Protein AF-A0ABC8L3D9-F1 (afdb_monomer_lite)

Secondary structure (DSSP, 8-state):
----HHHHHHHHHHHHHHHHHHHHHHT--EEEEEEEEEEE--TT-SS--EEEEEEETTT--EEEEEEE-STT-EEEEEEEEEESSS-PEEEEEEEEEETTEEEEEEEEEEHHHHHHTTT-S-SEEEEE-SSEEEEEEEEEE-SSSS-EEEEEEEEEEEPBPPPP----

Organism: Eruca vesicaria subsp. sativa (NCBI:txid29727)

Sequence (168 aa):
MTLNLDKFIRTLTWFLVVHFTTFSYAGRSHFVTTELNIRNEMQGLKRPEIVYFCQAINSGLEYGWRRAKKPPLGHTFHVLLEGGQKLEEEIHRCHFRSVLGTANVEIRMTAIDAEMCNYKRACAVHEVTPEGIIFEGKEWDFEQRYPRLIPRRYLEAKWKPWPRRHGT

pLDDT: mean 84.68, std 13.27, range [42.5, 98.12]

Radius of gyration: 24.31 Å; chains: 1; bounding box: 77×37×72 Å

Structure (mmCIF, N/CA/C/O backbone):
data_AF-A0ABC8L3D9-F1
#
_entry.id   AF-A0ABC8L3D9-F1
#
loop_
_atom_site.group_PDB
_atom_site.id
_atom_site.type_symbol
_atom_site.label_atom_id
_atom_site.label_alt_id
_atom_site.label_comp_id
_atom_site.label_a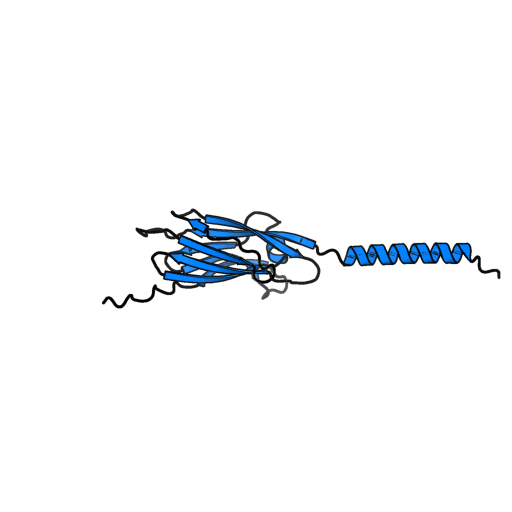sym_id
_atom_site.label_entity_id
_atom_site.label_seq_id
_atom_site.pdbx_PDB_ins_code
_atom_site.Cartn_x
_atom_site.Cartn_y
_atom_site.Cartn_z
_atom_site.occupancy
_atom_site.B_iso_or_equiv
_atom_site.auth_seq_id
_atom_site.auth_comp_id
_atom_site.auth_asym_id
_atom_site.auth_atom_id
_atom_site.pdbx_PDB_model_num
ATOM 1 N N . MET A 1 1 ? 49.286 -16.272 -53.511 1.00 45.38 1 MET A N 1
ATOM 2 C CA . MET A 1 1 ? 48.922 -15.721 -52.187 1.00 45.38 1 MET A CA 1
ATOM 3 C C . MET A 1 1 ? 48.596 -16.883 -51.266 1.00 45.38 1 MET A C 1
ATOM 5 O O . MET A 1 1 ? 47.547 -17.490 -51.415 1.00 45.38 1 MET A O 1
ATOM 9 N N . THR A 1 2 ? 49.511 -17.256 -50.376 1.00 54.31 2 THR A N 1
ATOM 10 C CA . THR A 1 2 ? 49.260 -18.286 -49.361 1.00 54.31 2 THR A CA 1
ATOM 11 C C . THR A 1 2 ? 48.485 -17.647 -48.214 1.00 54.31 2 THR A C 1
ATOM 13 O O . THR A 1 2 ? 49.031 -16.827 -47.474 1.00 54.31 2 THR A O 1
ATOM 16 N N . LEU A 1 3 ? 47.197 -17.972 -48.099 1.00 58.25 3 LEU A N 1
ATOM 17 C CA . LEU A 1 3 ? 46.397 -17.640 -46.923 1.00 58.25 3 LEU A CA 1
ATOM 18 C C . LEU A 1 3 ? 47.080 -18.263 -45.705 1.00 58.25 3 LEU A C 1
ATOM 20 O O . LEU A 1 3 ? 47.214 -19.480 -45.609 1.00 58.25 3 LEU A O 1
ATOM 24 N N . ASN A 1 4 ? 47.571 -17.412 -44.806 1.00 68.25 4 ASN A N 1
ATOM 25 C CA . ASN A 1 4 ? 48.213 -17.848 -43.577 1.00 68.25 4 ASN A CA 1
ATOM 26 C C . ASN A 1 4 ? 47.112 -18.350 -42.631 1.00 68.25 4 ASN A C 1
ATOM 28 O O . ASN A 1 4 ? 46.487 -17.564 -41.913 1.00 68.25 4 ASN A O 1
ATOM 32 N N . LEU A 1 5 ? 46.815 -19.646 -42.741 1.00 71.94 5 LEU A N 1
ATOM 33 C CA . LEU A 1 5 ? 45.691 -20.316 -42.090 1.00 71.94 5 LEU A CA 1
ATOM 34 C C . LEU A 1 5 ? 45.722 -20.118 -40.567 1.00 71.94 5 LEU A C 1
ATOM 36 O O . LEU A 1 5 ? 44.684 -19.851 -39.969 1.00 71.94 5 LEU A O 1
ATOM 40 N N . ASP A 1 6 ? 46.911 -20.100 -39.961 1.00 71.06 6 ASP A N 1
ATOM 41 C CA . ASP A 1 6 ? 47.096 -19.834 -38.529 1.00 71.06 6 ASP A CA 1
ATOM 42 C C . ASP A 1 6 ? 46.671 -18.420 -38.130 1.00 71.06 6 ASP A C 1
ATOM 44 O O . ASP A 1 6 ? 46.055 -18.206 -37.081 1.00 71.06 6 ASP A O 1
ATOM 48 N N . LYS A 1 7 ? 46.961 -17.429 -38.981 1.00 71.69 7 LYS A N 1
ATOM 49 C CA . LYS A 1 7 ? 46.524 -16.048 -38.757 1.00 71.69 7 LYS A CA 1
ATOM 50 C C . LYS A 1 7 ? 45.005 -15.946 -38.888 1.00 71.69 7 LYS A C 1
ATOM 52 O O . LYS A 1 7 ? 44.374 -15.296 -38.058 1.00 71.69 7 LYS A O 1
ATOM 57 N N . PHE A 1 8 ? 44.413 -16.624 -39.871 1.00 76.56 8 PHE A N 1
ATOM 58 C CA . PHE A 1 8 ? 42.962 -16.650 -40.067 1.00 76.56 8 PHE A CA 1
ATOM 59 C C . PHE A 1 8 ? 42.237 -17.293 -38.876 1.00 76.56 8 PHE A C 1
ATOM 61 O O . PHE A 1 8 ? 41.330 -16.679 -38.317 1.00 76.56 8 PHE A O 1
ATOM 68 N N . ILE A 1 9 ? 42.705 -18.460 -38.418 1.00 79.31 9 ILE A N 1
ATOM 69 C CA . ILE A 1 9 ? 42.147 -19.168 -37.257 1.00 79.31 9 ILE A CA 1
ATOM 70 C C . ILE A 1 9 ? 42.252 -18.300 -36.003 1.00 79.31 9 ILE A C 1
ATOM 72 O O . ILE A 1 9 ? 41.244 -18.081 -35.342 1.00 79.31 9 ILE A O 1
ATOM 76 N N . ARG A 1 10 ? 43.422 -17.715 -35.703 1.00 76.25 10 ARG A N 1
ATOM 77 C CA . ARG A 1 10 ? 43.581 -16.829 -34.533 1.00 76.25 10 ARG A CA 1
ATOM 78 C C . ARG A 1 10 ? 42.627 -15.639 -34.563 1.00 76.25 10 ARG A C 1
ATOM 80 O O . ARG A 1 10 ? 42.076 -15.286 -33.525 1.00 76.25 10 ARG A O 1
ATOM 87 N N . THR A 1 11 ? 42.425 -15.032 -35.732 1.00 81.19 11 THR A N 1
ATOM 88 C CA . THR A 1 11 ? 41.510 -13.889 -35.867 1.00 81.19 11 THR A CA 1
ATOM 89 C C . THR A 1 11 ? 40.063 -14.328 -35.642 1.00 81.19 11 THR A C 1
ATOM 91 O O . THR A 1 11 ? 39.340 -13.673 -34.898 1.00 81.19 11 THR A O 1
ATOM 94 N N . LEU A 1 12 ? 39.660 -15.470 -36.208 1.00 83.94 12 LEU A N 1
ATOM 95 C CA . LEU A 1 12 ? 38.329 -16.047 -36.016 1.00 83.94 12 LEU A CA 1
ATOM 96 C C . LEU A 1 12 ? 38.069 -16.392 -34.541 1.00 83.94 12 LEU A C 1
ATOM 98 O O . LEU A 1 12 ? 37.020 -16.043 -34.008 1.00 83.94 12 LEU A O 1
ATOM 102 N N . THR A 1 13 ? 39.039 -17.008 -33.859 1.00 83.38 13 THR A N 1
ATOM 103 C CA . THR A 1 13 ? 38.940 -17.329 -32.430 1.00 83.38 13 THR A CA 1
ATOM 104 C C . THR A 1 13 ? 38.772 -16.064 -31.593 1.00 83.38 13 THR A C 1
ATOM 106 O O . THR A 1 13 ? 37.913 -16.024 -30.718 1.00 83.38 13 THR A O 1
ATOM 109 N N . TRP A 1 14 ? 39.522 -14.998 -31.892 1.00 82.31 14 TRP A N 1
ATOM 110 C CA . TRP A 1 14 ? 39.344 -13.701 -31.232 1.00 82.31 14 TRP A CA 1
ATOM 111 C C . TRP A 1 14 ? 37.960 -13.099 -31.487 1.00 82.31 14 TRP A C 1
ATOM 113 O O . TRP A 1 14 ? 37.317 -12.643 -30.545 1.00 82.31 14 TRP A O 1
ATOM 123 N N . PHE A 1 15 ? 37.460 -13.147 -32.724 1.00 84.00 15 PHE A N 1
ATOM 124 C CA . PHE A 1 15 ? 36.109 -12.680 -33.044 1.00 84.00 15 PHE A CA 1
ATOM 125 C C . PHE A 1 15 ? 35.028 -13.466 -32.301 1.00 84.00 15 PHE A C 1
ATOM 127 O O . PHE A 1 15 ? 34.090 -12.854 -31.792 1.00 84.00 15 PHE A O 1
ATOM 134 N N . LEU A 1 16 ? 35.166 -14.789 -32.200 1.00 81.56 16 LEU A N 1
ATOM 135 C CA . LEU A 1 16 ? 34.234 -15.644 -31.466 1.00 81.56 16 LEU A CA 1
ATOM 136 C C . LEU A 1 16 ? 34.267 -15.355 -29.961 1.00 81.56 16 LEU A C 1
ATOM 138 O O . LEU A 1 16 ? 33.211 -15.250 -29.347 1.00 81.56 16 LEU A O 1
ATOM 142 N N . VAL A 1 17 ? 35.449 -15.145 -29.374 1.00 79.38 17 VAL A N 1
ATOM 143 C CA . VAL A 1 17 ? 35.589 -14.753 -27.960 1.00 79.38 17 VAL A CA 1
ATOM 144 C C . VAL A 1 17 ? 34.954 -13.381 -27.703 1.00 79.38 17 VAL A C 1
ATOM 146 O O . VAL A 1 17 ? 34.251 -13.201 -26.708 1.00 79.38 17 VAL A O 1
ATOM 149 N N . VAL A 1 18 ? 35.126 -12.416 -28.609 1.00 77.75 18 VAL A N 1
ATOM 150 C CA . VAL A 1 18 ? 34.496 -11.089 -28.493 1.00 77.75 18 VAL A CA 1
ATOM 151 C C . VAL A 1 18 ? 32.972 -11.174 -28.660 1.00 77.75 18 VAL A C 1
ATOM 153 O O . VAL A 1 18 ? 32.236 -10.575 -27.880 1.00 77.75 18 VAL A O 1
ATOM 156 N N . HIS A 1 19 ? 32.463 -11.966 -29.608 1.00 71.69 19 HIS A N 1
ATOM 157 C CA . HIS A 1 19 ? 31.017 -12.180 -29.765 1.00 71.69 19 HIS A CA 1
ATOM 158 C C . HIS A 1 19 ? 30.411 -12.892 -28.551 1.00 71.69 19 HIS A C 1
ATOM 160 O O . HIS A 1 19 ? 29.357 -12.501 -28.061 1.00 71.69 19 HIS A O 1
ATOM 166 N N . PHE A 1 20 ? 31.092 -13.903 -28.013 1.00 66.25 20 PHE A N 1
ATOM 167 C CA . PHE A 1 20 ? 30.607 -14.638 -26.849 1.00 66.25 20 PHE A CA 1
ATOM 168 C C . PHE A 1 20 ? 30.598 -13.773 -25.581 1.00 66.25 20 PHE A C 1
ATOM 170 O O . PHE A 1 20 ? 29.642 -13.816 -24.808 1.00 66.25 20 PHE A O 1
ATOM 177 N N . THR A 1 21 ? 31.627 -12.946 -25.374 1.00 68.19 21 THR A N 1
ATOM 178 C CA . THR A 1 21 ? 31.686 -12.032 -24.220 1.00 68.19 21 THR A CA 1
ATOM 179 C C . THR A 1 21 ? 30.651 -10.912 -24.318 1.00 68.19 21 THR A C 1
ATOM 181 O O . THR A 1 21 ? 29.989 -10.623 -23.325 1.00 68.19 21 THR A O 1
ATOM 184 N N . THR A 1 22 ? 30.437 -10.333 -25.503 1.00 61.56 22 THR A N 1
ATOM 185 C CA . THR A 1 22 ? 29.403 -9.303 -25.723 1.00 61.56 22 THR A CA 1
ATOM 186 C C . THR A 1 22 ? 27.985 -9.855 -25.571 1.00 61.56 22 THR A C 1
ATOM 188 O O . THR A 1 22 ? 27.170 -9.233 -24.893 1.00 61.56 22 THR A O 1
ATOM 191 N N . PHE A 1 23 ? 27.699 -11.053 -26.094 1.00 59.62 23 PHE A N 1
ATOM 192 C CA . PHE A 1 23 ? 26.403 -11.719 -25.911 1.00 59.62 23 PHE A CA 1
ATOM 193 C C . PHE A 1 23 ? 26.145 -12.084 -24.440 1.00 59.62 23 PHE A C 1
ATOM 195 O O . PHE A 1 23 ? 25.054 -11.863 -23.920 1.00 59.62 23 PHE A O 1
ATOM 202 N N . SER A 1 24 ? 27.175 -12.562 -23.734 1.00 58.84 24 SER A N 1
ATOM 203 C CA . SER A 1 24 ? 27.088 -12.870 -22.299 1.00 58.84 24 SER A CA 1
ATOM 204 C C . SER A 1 24 ? 26.871 -11.623 -21.434 1.00 58.84 24 SER A C 1
ATOM 206 O O . SER A 1 24 ? 26.257 -11.714 -20.375 1.00 58.84 24 SER A O 1
ATOM 208 N N . TYR A 1 25 ? 27.376 -10.462 -21.860 1.00 57.28 25 TYR A N 1
ATOM 209 C CA . TYR A 1 25 ? 27.176 -9.195 -21.153 1.00 57.28 25 TYR A CA 1
ATOM 210 C C . TYR A 1 25 ? 25.789 -8.599 -21.428 1.00 57.28 25 TYR A C 1
ATOM 212 O O . TYR A 1 25 ? 25.148 -8.107 -20.506 1.00 57.28 25 TYR A O 1
ATOM 220 N N . ALA A 1 26 ? 25.289 -8.713 -22.664 1.00 54.09 26 ALA A N 1
ATOM 221 C CA . ALA A 1 26 ? 23.947 -8.268 -23.046 1.00 54.09 26 ALA A CA 1
ATOM 222 C C . ALA A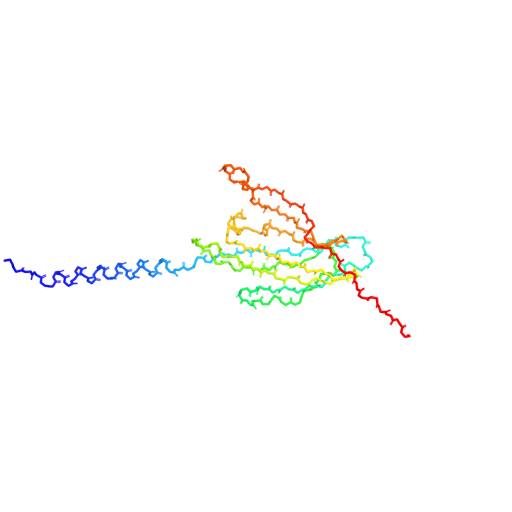 1 26 ? 22.816 -9.076 -22.377 1.00 54.09 26 ALA A C 1
ATOM 224 O O . ALA A 1 26 ? 21.700 -8.581 -22.260 1.00 54.09 26 ALA A O 1
ATOM 225 N N . GLY A 1 27 ? 23.099 -10.307 -21.934 1.00 51.38 27 GLY A N 1
ATOM 226 C CA . GLY A 1 27 ? 22.146 -11.177 -21.239 1.00 51.38 27 GLY A CA 1
ATOM 227 C C . GLY A 1 27 ? 22.145 -11.070 -19.710 1.00 51.38 27 GLY A C 1
ATOM 228 O O . GLY A 1 27 ? 21.436 -11.841 -19.066 1.00 51.38 27 GLY A O 1
ATOM 229 N N . ARG A 1 28 ? 22.939 -10.178 -19.098 1.00 54.53 28 ARG A N 1
ATOM 230 C CA . ARG A 1 28 ? 22.880 -9.972 -17.643 1.00 54.53 28 ARG A CA 1
ATOM 231 C C . ARG A 1 28 ? 21.707 -9.060 -17.305 1.00 54.53 28 ARG A C 1
ATOM 233 O O . ARG A 1 28 ? 21.748 -7.866 -17.589 1.00 54.53 28 ARG A O 1
ATOM 240 N N . SER A 1 29 ? 20.687 -9.629 -16.676 1.00 62.94 29 SER A N 1
ATOM 241 C CA . SER A 1 29 ? 19.615 -8.870 -16.043 1.00 62.94 29 SER A CA 1
ATOM 242 C C . SER A 1 29 ? 20.199 -7.960 -14.961 1.00 62.94 29 SER A C 1
ATOM 244 O O . SER A 1 29 ? 20.960 -8.388 -14.086 1.00 62.94 29 SER A O 1
ATOM 246 N N . HIS A 1 30 ? 19.904 -6.667 -15.066 1.00 75.00 30 HIS A N 1
ATOM 247 C CA . HIS A 1 30 ? 20.380 -5.664 -14.124 1.00 75.00 30 HIS A CA 1
ATOM 248 C C . HIS A 1 30 ? 19.379 -5.564 -12.982 1.00 75.00 30 HIS A C 1
ATOM 250 O O . HIS A 1 30 ? 18.421 -4.814 -13.072 1.00 75.00 30 HIS A O 1
ATOM 256 N N . PHE A 1 31 ? 19.575 -6.313 -11.902 1.00 78.44 31 PHE A N 1
ATOM 257 C CA . PHE A 1 31 ? 18.656 -6.228 -10.770 1.00 78.44 31 PHE A CA 1
ATOM 258 C C . PHE A 1 31 ? 18.876 -4.963 -9.942 1.00 78.44 31 PHE A C 1
ATOM 260 O O . PHE A 1 31 ? 20.010 -4.615 -9.603 1.00 78.44 31 PHE A O 1
ATOM 267 N N . VAL A 1 32 ? 17.776 -4.318 -9.567 1.00 81.00 32 VAL A N 1
ATOM 268 C CA . VAL A 1 32 ? 17.754 -3.183 -8.643 1.00 81.00 32 VAL A CA 1
ATOM 269 C C . VAL A 1 32 ? 16.880 -3.520 -7.442 1.00 81.00 32 VAL A C 1
ATOM 271 O O . VAL A 1 32 ? 15.867 -4.206 -7.563 1.00 81.00 32 VAL A O 1
ATOM 274 N N . THR A 1 33 ? 17.281 -3.052 -6.262 1.00 82.62 33 THR A N 1
ATOM 275 C CA . THR A 1 33 ? 16.529 -3.278 -5.023 1.00 82.62 33 THR A CA 1
ATOM 276 C C . THR A 1 33 ? 15.818 -1.998 -4.612 1.00 82.62 33 THR A C 1
ATOM 278 O O . THR A 1 33 ? 16.420 -0.925 -4.609 1.00 82.62 33 THR A O 1
ATOM 281 N N . THR A 1 34 ? 14.555 -2.121 -4.213 1.00 85.81 34 THR A N 1
ATOM 282 C CA . THR A 1 34 ? 13.752 -1.031 -3.644 1.00 85.81 34 THR A CA 1
ATOM 283 C C . THR A 1 34 ? 13.023 -1.483 -2.377 1.00 85.81 34 THR A C 1
ATOM 285 O O . THR A 1 34 ? 13.163 -2.624 -1.931 1.00 85.81 34 THR A O 1
ATOM 288 N N . GLU A 1 35 ? 12.275 -0.574 -1.760 1.00 88.44 35 GLU A N 1
ATOM 289 C CA . GLU A 1 35 ? 11.537 -0.797 -0.521 1.00 88.44 35 GLU A CA 1
ATOM 290 C C . GLU A 1 35 ? 10.032 -0.574 -0.712 1.00 88.44 35 GLU A C 1
ATOM 292 O O . GLU A 1 35 ? 9.606 0.511 -1.107 1.00 88.44 35 GLU A O 1
ATOM 297 N N . LEU A 1 36 ? 9.227 -1.575 -0.348 1.00 89.62 36 LEU A N 1
ATOM 298 C CA . LEU A 1 36 ? 7.778 -1.463 -0.177 1.00 89.62 36 LEU A CA 1
ATOM 299 C C . LEU A 1 36 ? 7.490 -1.163 1.294 1.00 89.62 36 LEU A C 1
ATOM 301 O O . LEU A 1 36 ? 7.817 -1.970 2.168 1.00 89.62 36 LEU A O 1
ATOM 305 N N . ASN A 1 37 ? 6.883 -0.013 1.585 1.00 93.19 37 ASN A N 1
ATOM 306 C CA . ASN A 1 37 ? 6.645 0.439 2.955 1.00 93.19 37 ASN A CA 1
ATOM 307 C C . ASN A 1 37 ? 5.153 0.469 3.283 1.00 93.19 37 ASN A C 1
ATOM 309 O O . ASN A 1 37 ? 4.381 1.174 2.638 1.00 93.19 37 ASN A O 1
ATOM 313 N N . ILE A 1 38 ? 4.761 -0.277 4.316 1.00 95.56 38 ILE A N 1
ATOM 314 C CA . ILE A 1 38 ? 3.404 -0.272 4.860 1.00 95.56 38 ILE A CA 1
ATOM 315 C C . ILE A 1 38 ? 3.438 0.346 6.250 1.00 95.56 38 ILE A C 1
ATOM 317 O O . ILE A 1 38 ? 4.071 -0.205 7.157 1.00 95.56 38 ILE A O 1
ATOM 321 N N . ARG A 1 39 ? 2.678 1.428 6.446 1.00 96.56 39 ARG A N 1
ATOM 322 C CA . ARG A 1 39 ? 2.592 2.162 7.715 1.00 96.56 39 ARG A CA 1
ATOM 323 C C . ARG A 1 39 ? 1.181 2.106 8.290 1.00 96.56 39 ARG A C 1
ATOM 325 O O . ARG A 1 39 ? 0.207 2.365 7.595 1.00 96.56 39 ARG A O 1
ATOM 332 N N . ASN A 1 40 ? 1.055 1.770 9.571 1.00 97.75 40 ASN A N 1
ATOM 333 C CA . ASN A 1 40 ? -0.222 1.828 10.272 1.00 97.75 40 ASN A CA 1
ATOM 334 C C . ASN A 1 40 ? -0.541 3.272 10.670 1.00 97.75 40 ASN A C 1
ATOM 336 O O . ASN A 1 40 ? 0.104 3.800 11.564 1.00 97.75 40 ASN A O 1
ATOM 340 N N . GLU A 1 41 ? -1.578 3.862 10.089 1.00 97.56 41 GLU A N 1
ATOM 341 C CA . GLU A 1 41 ? -2.087 5.201 10.411 1.00 97.56 41 GLU A CA 1
ATOM 342 C C . GLU A 1 41 ? -3.542 5.148 10.915 1.00 97.56 41 GLU A C 1
ATOM 344 O O . GLU A 1 41 ? -4.337 6.070 10.735 1.00 97.56 41 GLU A O 1
ATOM 349 N N . MET A 1 42 ? -3.912 4.062 11.603 1.00 96.38 42 MET A N 1
ATOM 350 C CA . MET A 1 42 ? -5.230 3.849 12.221 1.00 96.38 42 MET A CA 1
ATOM 351 C C . MET A 1 42 ? -5.430 4.692 13.495 1.00 96.38 42 MET A C 1
ATOM 353 O O . MET A 1 42 ? -5.816 4.183 14.552 1.00 96.38 42 MET A O 1
ATOM 357 N N . GLN A 1 43 ? -5.120 5.984 13.426 1.00 94.62 43 GLN A N 1
ATOM 358 C CA . GLN A 1 43 ? -5.213 6.911 14.549 1.00 94.62 43 GLN A CA 1
ATOM 359 C C . GLN A 1 43 ? -6.668 7.062 15.030 1.00 94.62 43 GLN A C 1
ATOM 361 O O . GLN A 1 43 ? -7.621 6.922 14.266 1.00 94.62 43 GLN A O 1
ATOM 366 N N . GLY A 1 44 ? -6.854 7.308 16.330 1.00 93.06 44 GLY A N 1
ATOM 367 C CA . GLY A 1 44 ? -8.178 7.539 16.929 1.00 93.06 44 GLY A CA 1
ATOM 368 C C . GLY A 1 44 ? -9.051 6.293 17.148 1.00 93.06 44 GLY A C 1
ATOM 369 O O . GLY A 1 44 ? -10.097 6.392 17.786 1.00 93.06 44 GLY A O 1
ATOM 370 N N . LEU A 1 45 ? -8.639 5.102 16.696 1.00 93.69 45 LEU A N 1
ATOM 371 C CA . LEU A 1 45 ? -9.390 3.865 16.931 1.00 93.69 45 LEU A CA 1
ATOM 372 C C . LEU A 1 45 ? -9.014 3.196 18.258 1.00 93.69 45 LEU A C 1
ATOM 374 O O . LEU A 1 45 ? -7.842 3.034 18.587 1.00 93.69 45 LEU A O 1
ATOM 378 N N . LYS A 1 46 ? -10.018 2.677 18.981 1.00 94.56 46 LYS A N 1
ATOM 379 C CA . LYS A 1 46 ? -9.809 1.863 20.198 1.00 94.56 46 LYS A CA 1
ATOM 380 C C . LYS A 1 46 ? -9.001 0.586 19.922 1.00 94.56 46 LYS A C 1
ATOM 382 O O . LYS A 1 46 ? -8.306 0.085 20.801 1.00 94.56 46 LYS A O 1
ATOM 387 N N . ARG A 1 47 ? -9.124 0.036 18.710 1.00 95.06 47 ARG A N 1
ATOM 388 C CA . ARG A 1 47 ? -8.372 -1.129 18.221 1.00 95.06 47 ARG A CA 1
ATOM 389 C C . ARG A 1 47 ? -7.725 -0.774 16.878 1.00 95.06 47 ARG A C 1
ATOM 391 O O . ARG A 1 47 ? -8.303 -1.094 15.844 1.00 95.06 47 ARG A O 1
ATOM 398 N N . PRO A 1 48 ? -6.554 -0.114 16.889 1.00 96.88 48 PRO A N 1
ATOM 399 C CA . PRO A 1 48 ? -5.890 0.356 15.676 1.00 96.88 48 PRO A CA 1
ATOM 400 C C . PRO A 1 48 ? -5.001 -0.724 15.038 1.00 96.88 48 PRO A C 1
ATOM 402 O O . PRO A 1 48 ? -4.195 -0.438 14.162 1.00 96.88 48 PRO A O 1
ATOM 405 N N . GLU A 1 49 ? -5.078 -1.963 15.520 1.00 97.75 49 GLU A N 1
ATOM 406 C CA . GLU A 1 49 ? -4.249 -3.056 15.036 1.00 97.75 49 GLU A CA 1
ATOM 407 C C . GLU A 1 49 ? -4.595 -3.411 13.589 1.00 97.75 49 GLU A C 1
ATOM 409 O O . GLU A 1 49 ? -5.764 -3.600 13.237 1.00 97.75 49 GLU A O 1
ATOM 414 N N . ILE A 1 50 ? -3.545 -3.565 12.786 1.00 97.81 50 ILE A N 1
ATOM 415 C CA . ILE A 1 50 ? -3.634 -4.073 11.423 1.00 97.81 50 ILE A CA 1
ATOM 416 C C . ILE A 1 50 ? -2.827 -5.362 11.305 1.00 97.81 50 ILE A C 1
ATOM 418 O O . ILE A 1 50 ? -1.749 -5.515 11.894 1.00 97.81 50 ILE A O 1
ATOM 422 N N . VAL A 1 51 ? -3.357 -6.291 10.523 1.00 98.00 51 VAL A N 1
ATOM 423 C CA . VAL A 1 51 ? -2.697 -7.534 10.130 1.00 98.00 51 VAL A CA 1
ATOM 424 C C . VAL A 1 51 ? -2.732 -7.601 8.618 1.00 98.00 51 VAL A C 1
ATOM 426 O O . VAL A 1 51 ? -3.779 -7.353 8.024 1.00 98.00 51 VAL A O 1
ATOM 429 N N . TYR A 1 52 ? -1.613 -7.930 7.992 1.00 97.12 52 TYR A N 1
ATOM 430 C CA . TYR A 1 52 ? -1.548 -7.991 6.542 1.00 97.12 52 TYR A CA 1
ATOM 431 C C . TYR A 1 52 ? -0.597 -9.069 6.044 1.00 97.12 52 TYR A C 1
ATOM 433 O O . TYR A 1 52 ? 0.300 -9.510 6.761 1.00 97.12 52 TYR A O 1
ATOM 441 N N . PHE A 1 53 ? -0.835 -9.504 4.816 1.00 96.81 53 PHE A N 1
ATOM 442 C CA . PHE A 1 53 ? -0.032 -10.483 4.096 1.00 96.81 53 PHE A CA 1
ATOM 443 C C . PHE A 1 53 ? 0.241 -9.940 2.703 1.00 96.81 53 PHE A C 1
ATOM 445 O O . PHE A 1 53 ? -0.701 -9.498 2.051 1.00 96.81 53 PHE A O 1
ATOM 452 N N . CYS A 1 54 ? 1.492 -9.983 2.258 1.00 95.19 54 CYS A N 1
ATOM 453 C CA . CYS A 1 54 ? 1.882 -9.554 0.921 1.00 95.19 54 CYS A CA 1
ATOM 454 C C . CYS A 1 54 ? 2.611 -10.685 0.198 1.00 95.19 54 CYS A C 1
ATOM 456 O O . CYS A 1 54 ? 3.449 -11.369 0.795 1.00 95.19 54 CYS A O 1
ATOM 458 N N . GLN A 1 55 ? 2.315 -10.840 -1.088 1.00 95.25 55 GLN A N 1
ATOM 459 C CA . GLN A 1 55 ? 2.960 -11.800 -1.976 1.00 95.25 55 GLN A CA 1
ATOM 460 C C . GLN A 1 55 ? 3.307 -11.128 -3.299 1.00 95.25 55 GLN A C 1
ATOM 462 O O . GLN A 1 55 ? 2.481 -10.422 -3.877 1.00 95.25 55 GLN A O 1
ATOM 467 N N . ALA A 1 56 ? 4.529 -11.354 -3.759 1.00 93.12 56 ALA A N 1
ATOM 468 C CA . ALA A 1 56 ? 4.994 -10.971 -5.076 1.00 93.12 56 ALA A CA 1
ATOM 469 C C . ALA A 1 56 ? 4.505 -12.008 -6.103 1.00 93.12 56 ALA A C 1
ATOM 471 O O . ALA A 1 56 ? 4.683 -13.211 -5.909 1.00 93.12 56 ALA A O 1
ATOM 472 N N . ILE A 1 57 ? 3.815 -11.559 -7.149 1.00 92.75 57 ILE A N 1
ATOM 473 C CA . ILE A 1 57 ? 3.072 -12.431 -8.065 1.00 92.75 57 ILE A CA 1
ATOM 474 C C . ILE A 1 57 ? 3.996 -13.112 -9.072 1.00 92.75 57 ILE A C 1
ATOM 476 O O . ILE A 1 57 ? 3.852 -14.315 -9.279 1.00 92.75 57 ILE A O 1
ATOM 480 N N . ASN A 1 58 ? 4.941 -12.388 -9.679 1.00 87.69 58 ASN A N 1
ATOM 481 C CA . ASN A 1 58 ? 5.772 -12.984 -10.728 1.00 87.69 58 ASN A CA 1
ATOM 482 C C . ASN A 1 58 ? 6.902 -13.820 -10.129 1.00 87.69 58 ASN A C 1
ATOM 484 O O . ASN A 1 58 ? 7.143 -14.938 -10.578 1.00 87.69 58 ASN A O 1
ATOM 488 N N . SER A 1 59 ? 7.563 -13.312 -9.085 1.00 84.25 59 SER A N 1
ATOM 489 C CA . SER A 1 59 ? 8.610 -14.060 -8.378 1.00 84.25 59 SER A CA 1
ATOM 490 C C . SER A 1 59 ? 8.064 -15.155 -7.450 1.00 84.25 59 SER A C 1
ATOM 492 O O . SER A 1 59 ? 8.813 -16.035 -7.027 1.00 84.25 59 SER A O 1
ATOM 494 N N . GLY A 1 60 ? 6.773 -15.106 -7.101 1.00 87.50 60 GLY A N 1
ATOM 495 C CA . GLY A 1 60 ? 6.138 -16.022 -6.149 1.00 87.50 60 GLY A CA 1
ATOM 496 C C . GLY A 1 60 ? 6.573 -15.816 -4.692 1.00 87.50 60 GLY A C 1
ATOM 497 O O . GLY A 1 60 ? 6.179 -16.595 -3.823 1.00 87.50 60 GLY A O 1
ATOM 498 N N . LEU A 1 61 ? 7.381 -14.789 -4.403 1.00 91.12 61 LEU A N 1
ATOM 499 C CA . LEU A 1 61 ? 7.931 -14.539 -3.074 1.00 91.12 61 LEU A CA 1
ATOM 500 C C . LEU A 1 61 ? 6.831 -14.136 -2.080 1.00 91.12 61 LEU A C 1
ATOM 502 O O . LEU A 1 61 ? 6.148 -13.125 -2.248 1.00 91.12 61 LEU A O 1
ATOM 506 N N . GLU A 1 62 ? 6.703 -14.890 -0.991 1.00 92.94 62 GLU A N 1
ATOM 507 C CA . GLU A 1 62 ? 5.785 -14.580 0.105 1.00 92.94 62 GLU A CA 1
ATOM 508 C C . GLU A 1 62 ? 6.506 -13.858 1.249 1.00 92.94 62 GLU A C 1
ATOM 510 O O . GLU A 1 62 ? 7.425 -14.390 1.871 1.00 92.94 62 GLU A O 1
ATOM 515 N N . TYR A 1 63 ? 6.043 -12.657 1.602 1.00 90.50 63 TYR A N 1
ATOM 516 C CA . TYR A 1 63 ? 6.621 -11.876 2.706 1.00 90.50 63 TYR A CA 1
ATOM 517 C C . TYR A 1 63 ? 6.098 -12.284 4.096 1.00 90.50 63 TYR A C 1
ATOM 519 O O . TYR A 1 63 ? 6.561 -11.775 5.134 1.00 90.50 63 TYR A O 1
ATOM 527 N N . GLY A 1 64 ? 5.135 -13.210 4.111 1.00 89.75 64 GLY A N 1
ATOM 528 C CA . GLY A 1 64 ? 4.476 -13.735 5.297 1.00 89.75 64 GLY A CA 1
ATOM 529 C C . GLY A 1 64 ? 3.482 -12.763 5.933 1.00 89.75 64 GLY A C 1
ATOM 530 O O . GLY A 1 64 ? 3.272 -11.633 5.488 1.00 89.75 64 GLY A O 1
ATOM 531 N N . TRP A 1 65 ? 2.849 -13.220 7.012 1.00 95.00 65 TRP A N 1
ATOM 532 C CA . TRP A 1 65 ? 1.924 -12.403 7.792 1.00 95.00 65 TRP A CA 1
ATOM 533 C C . TRP A 1 65 ? 2.679 -11.423 8.686 1.00 95.00 65 TRP A C 1
ATOM 535 O O . TRP A 1 65 ? 3.530 -11.812 9.488 1.00 95.00 65 TRP A O 1
ATOM 545 N N . ARG A 1 66 ? 2.310 -10.147 8.606 1.00 96.69 66 ARG A N 1
ATOM 546 C CA . ARG A 1 66 ? 2.804 -9.079 9.472 1.00 96.69 66 ARG A CA 1
ATOM 547 C C . ARG A 1 66 ? 1.675 -8.466 10.278 1.00 96.69 66 ARG A C 1
ATOM 549 O O . ARG A 1 66 ? 0.497 -8.538 9.932 1.00 96.69 66 ARG A O 1
ATOM 556 N N . ARG A 1 67 ? 2.056 -7.870 11.402 1.00 97.06 67 ARG A N 1
ATOM 557 C CA . ARG A 1 67 ? 1.150 -7.233 12.354 1.00 97.06 67 ARG A CA 1
ATOM 558 C C . ARG A 1 67 ? 1.769 -5.928 12.824 1.00 97.06 67 ARG A C 1
ATOM 560 O O . ARG A 1 67 ? 2.924 -5.918 13.252 1.00 97.06 67 ARG A O 1
ATOM 567 N N . ALA A 1 68 ? 0.988 -4.856 12.794 1.00 97.19 68 ALA A N 1
ATOM 568 C CA . ALA A 1 68 ? 1.355 -3.567 13.364 1.00 97.19 68 ALA A CA 1
ATOM 569 C C . ALA A 1 68 ? 0.287 -3.162 14.386 1.00 97.19 68 ALA A C 1
ATOM 571 O O . ALA A 1 68 ? -0.834 -2.797 14.036 1.00 97.19 68 ALA A O 1
ATOM 572 N N . LYS A 1 69 ? 0.628 -3.281 15.675 1.00 95.75 69 LYS A N 1
ATOM 573 C CA . LYS A 1 69 ? -0.335 -3.147 16.785 1.00 95.75 69 LYS A CA 1
ATOM 574 C C . LYS A 1 69 ? -0.768 -1.707 17.066 1.00 95.75 69 LYS A C 1
ATOM 576 O O . LYS A 1 69 ? -1.838 -1.506 17.631 1.00 95.75 69 LYS A O 1
ATOM 581 N N . LYS A 1 70 ? 0.080 -0.729 16.753 1.00 95.44 70 LYS A N 1
ATOM 582 C CA . LYS A 1 70 ? -0.127 0.688 17.073 1.00 95.44 70 LYS A CA 1
ATOM 583 C C . LYS A 1 70 ? 0.347 1.558 15.906 1.00 95.44 70 LYS A C 1
ATOM 585 O O . LYS A 1 70 ? 1.354 1.196 15.303 1.00 95.44 70 LYS A O 1
ATOM 590 N N . PRO A 1 71 ? -0.294 2.698 15.629 1.00 95.06 71 PRO A N 1
ATOM 591 C CA . PRO A 1 71 ? 0.286 3.739 14.789 1.00 95.06 71 PRO A CA 1
ATOM 592 C C . PRO A 1 71 ? 1.519 4.365 15.469 1.00 95.06 71 PRO A C 1
ATOM 594 O O . PRO A 1 71 ? 1.523 4.451 16.703 1.00 95.06 71 PRO A O 1
ATOM 597 N N . PRO A 1 72 ? 2.566 4.787 14.735 1.00 94.56 72 PRO A N 1
ATOM 598 C CA . PRO A 1 72 ? 2.768 4.689 13.285 1.00 94.56 72 PRO A CA 1
ATOM 599 C C . PRO A 1 72 ? 3.572 3.434 12.870 1.00 94.56 72 PRO A C 1
ATOM 601 O O . PRO A 1 72 ? 4.416 3.489 11.977 1.00 94.56 72 PRO A O 1
ATOM 604 N N . LEU A 1 73 ? 3.418 2.299 13.569 1.00 94.75 73 LEU A N 1
ATOM 605 C CA . LEU A 1 73 ? 4.247 1.113 13.308 1.00 94.75 73 LEU A CA 1
ATOM 606 C C . LEU A 1 73 ? 3.954 0.513 11.929 1.00 94.75 73 LEU A C 1
ATOM 608 O O . LEU A 1 73 ? 2.828 0.539 11.445 1.00 94.75 73 LEU A O 1
ATOM 612 N N . GLY A 1 74 ? 4.961 -0.105 11.327 1.00 93.62 74 GLY A N 1
ATOM 613 C CA . GLY A 1 74 ? 4.882 -0.641 9.976 1.00 93.62 74 GLY A CA 1
ATOM 614 C C . GLY A 1 74 ? 5.914 -1.729 9.727 1.00 93.62 74 GLY A C 1
ATOM 615 O O . GLY A 1 74 ? 6.647 -2.110 10.641 1.00 93.62 74 GLY A O 1
ATOM 616 N N . HIS A 1 75 ? 5.956 -2.228 8.496 1.00 93.81 75 HIS A N 1
ATOM 617 C CA . HIS A 1 75 ? 7.065 -3.053 8.018 1.00 93.81 75 HIS A CA 1
ATOM 618 C C . HIS A 1 75 ? 7.494 -2.552 6.644 1.00 93.81 75 HIS A C 1
ATOM 620 O O . HIS A 1 75 ? 6.663 -2.140 5.832 1.00 93.81 75 HIS A O 1
ATOM 626 N N . THR A 1 76 ? 8.797 -2.623 6.410 1.00 91.94 76 THR A N 1
ATOM 627 C CA . THR A 1 76 ? 9.413 -2.355 5.116 1.00 91.94 76 THR A CA 1
ATOM 628 C C . THR A 1 76 ? 9.891 -3.676 4.538 1.00 91.94 76 THR A C 1
ATOM 630 O O . THR A 1 76 ? 10.564 -4.446 5.227 1.00 91.94 76 THR A O 1
ATOM 633 N N . PHE A 1 77 ? 9.546 -3.942 3.285 1.00 90.00 77 PHE A N 1
ATOM 634 C CA . PHE A 1 77 ? 9.993 -5.119 2.554 1.00 90.00 77 PHE A CA 1
ATOM 635 C C . PHE A 1 77 ? 10.977 -4.707 1.478 1.00 90.00 77 PHE A C 1
ATOM 637 O O . PHE A 1 77 ? 10.738 -3.739 0.761 1.00 90.00 77 PHE A O 1
ATOM 644 N N . HIS A 1 78 ? 12.059 -5.464 1.345 1.00 88.06 78 HIS A N 1
ATOM 645 C CA . HIS A 1 78 ? 12.963 -5.302 0.220 1.00 88.06 78 HIS A CA 1
ATOM 646 C C . HIS A 1 78 ? 12.403 -6.053 -0.985 1.00 88.06 78 HIS A C 1
ATOM 648 O O . HIS A 1 78 ? 12.058 -7.236 -0.895 1.00 88.06 78 HIS A O 1
ATOM 654 N N . VAL A 1 79 ? 12.297 -5.342 -2.098 1.00 87.00 79 VAL A N 1
ATOM 655 C CA . VAL A 1 79 ? 11.789 -5.844 -3.369 1.00 87.00 79 VAL A CA 1
ATOM 656 C C . VAL A 1 79 ? 12.944 -5.859 -4.355 1.00 87.00 79 VAL A C 1
ATOM 658 O O . VAL A 1 79 ? 13.639 -4.854 -4.508 1.00 87.00 79 VAL A O 1
ATOM 661 N N . LEU A 1 80 ? 13.154 -7.007 -4.992 1.00 86.06 80 LEU A N 1
ATOM 662 C CA . LEU A 1 80 ? 14.111 -7.165 -6.076 1.00 86.06 80 LEU A CA 1
ATOM 663 C C . LEU A 1 80 ? 13.365 -6.995 -7.396 1.00 86.06 80 LEU A C 1
ATOM 665 O O . LEU A 1 80 ? 12.369 -7.674 -7.623 1.00 86.06 80 LEU A O 1
ATOM 669 N N . LEU A 1 81 ? 13.848 -6.096 -8.243 1.00 85.62 81 LEU A N 1
ATOM 670 C CA . LEU A 1 81 ? 13.236 -5.764 -9.521 1.00 85.62 81 LEU A CA 1
ATOM 671 C C . LEU A 1 81 ? 14.229 -6.044 -10.639 1.00 85.62 81 LEU A C 1
ATOM 673 O O . LEU A 1 81 ? 15.404 -5.682 -10.536 1.00 85.62 81 LEU A O 1
ATOM 677 N N . GLU A 1 82 ? 13.760 -6.687 -11.702 1.00 82.06 82 GLU A N 1
ATOM 678 C CA . GLU A 1 82 ? 14.553 -6.881 -12.909 1.00 82.06 82 GLU A CA 1
ATOM 679 C C . GLU A 1 82 ? 14.599 -5.570 -13.700 1.00 82.06 82 GLU A C 1
ATOM 681 O O . GLU A 1 82 ? 13.583 -5.047 -14.150 1.00 82.06 82 GLU A O 1
ATOM 686 N N . GLY A 1 83 ? 15.793 -4.997 -13.810 1.00 70.06 83 GLY A N 1
ATOM 687 C CA . GLY A 1 83 ? 16.077 -3.809 -14.602 1.00 70.06 83 GLY A CA 1
ATOM 688 C C . GLY A 1 83 ? 16.791 -4.141 -15.910 1.00 70.06 83 GLY A C 1
ATOM 689 O O . GLY A 1 83 ? 17.247 -5.262 -16.157 1.00 70.06 83 GLY A O 1
ATOM 690 N N . GLY A 1 84 ? 16.902 -3.131 -16.770 1.00 67.12 84 GLY A N 1
ATOM 691 C CA . GLY A 1 84 ? 17.436 -3.249 -18.124 1.00 67.12 84 GLY A CA 1
ATOM 692 C C . GLY A 1 84 ? 16.523 -2.567 -19.141 1.00 67.12 84 GLY A C 1
ATOM 693 O O . GLY A 1 84 ? 15.781 -1.650 -18.811 1.00 67.12 84 GLY A O 1
ATOM 694 N N . GLN A 1 85 ? 16.569 -3.011 -20.399 1.00 59.25 85 GLN A N 1
ATOM 695 C CA . GLN A 1 85 ? 15.743 -2.439 -21.476 1.00 59.25 85 GLN A CA 1
ATOM 696 C C . GLN A 1 85 ? 14.263 -2.857 -21.416 1.00 59.25 85 GLN A C 1
ATOM 698 O O . GLN A 1 85 ? 13.453 -2.326 -22.176 1.00 59.25 85 GLN A O 1
ATOM 703 N N . LYS A 1 86 ? 13.899 -3.808 -20.548 1.00 63.97 86 LYS A N 1
ATOM 704 C CA . LYS A 1 86 ? 12.515 -4.243 -20.357 1.00 63.97 86 LYS A CA 1
ATOM 705 C C . LYS A 1 86 ? 11.914 -3.587 -19.119 1.00 63.97 86 LYS A C 1
ATOM 707 O O . LYS A 1 86 ? 12.493 -3.632 -18.040 1.00 63.97 86 LYS A O 1
ATOM 712 N N . LEU A 1 87 ? 10.727 -3.019 -19.297 1.00 68.75 87 LEU A N 1
ATOM 713 C CA . LEU A 1 87 ? 9.839 -2.585 -18.223 1.00 68.75 87 LEU A CA 1
ATOM 714 C C . LEU A 1 87 ? 9.098 -3.810 -17.679 1.00 68.75 87 LEU A C 1
ATOM 716 O O . LEU A 1 87 ? 7.964 -4.072 -18.074 1.00 68.75 87 LEU A O 1
ATOM 720 N N . GLU A 1 88 ? 9.759 -4.597 -16.835 1.00 81.12 88 GLU A N 1
ATOM 721 C CA . GLU A 1 88 ? 9.076 -5.665 -16.106 1.00 81.12 88 GLU A CA 1
ATOM 722 C C . GLU A 1 88 ? 8.507 -5.097 -14.798 1.00 81.12 88 GLU A C 1
ATOM 724 O O . GLU A 1 88 ? 9.224 -4.524 -13.975 1.00 81.12 88 GLU A O 1
ATOM 729 N N . GLU A 1 89 ? 7.183 -5.190 -14.652 1.00 86.88 89 GLU A N 1
ATOM 730 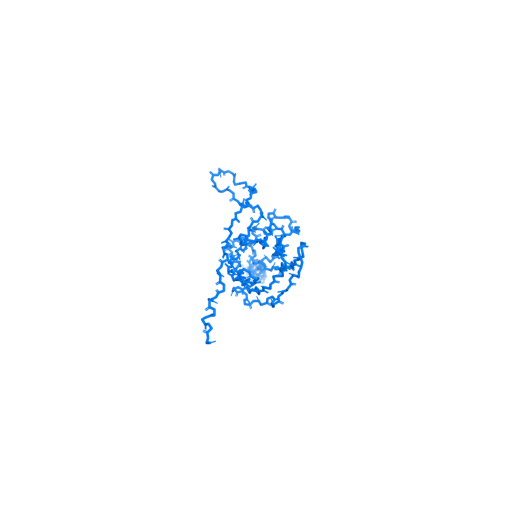C CA . GLU A 1 89 ? 6.471 -4.813 -13.429 1.00 86.88 89 GLU A CA 1
ATOM 731 C C . GLU A 1 89 ? 6.476 -5.997 -12.465 1.00 86.88 89 GLU A C 1
ATOM 733 O O . GLU A 1 89 ? 5.958 -7.057 -12.815 1.00 86.88 89 GLU A O 1
ATOM 738 N N . GLU A 1 90 ? 6.955 -5.808 -11.236 1.00 89.56 90 GLU A N 1
ATOM 739 C CA . GLU A 1 90 ? 6.666 -6.726 -10.136 1.00 89.56 90 GLU A CA 1
ATOM 740 C C . GLU A 1 90 ? 5.377 -6.295 -9.438 1.00 89.56 90 GLU A C 1
ATOM 742 O O . GLU A 1 90 ? 5.235 -5.163 -8.967 1.00 89.56 90 GLU A O 1
ATOM 747 N N . ILE A 1 91 ? 4.412 -7.212 -9.383 1.00 93.00 91 ILE A N 1
ATOM 748 C CA . ILE A 1 91 ? 3.116 -6.973 -8.748 1.00 93.00 91 ILE A CA 1
ATOM 749 C C . ILE A 1 91 ? 3.129 -7.605 -7.361 1.00 93.00 91 ILE A C 1
ATOM 751 O O . ILE A 1 91 ? 3.315 -8.812 -7.222 1.00 93.00 91 ILE A O 1
ATOM 755 N N . HIS A 1 92 ? 2.853 -6.812 -6.332 1.00 93.62 92 HIS A N 1
ATOM 756 C CA . HIS A 1 92 ? 2.678 -7.269 -4.961 1.00 93.62 92 HIS A CA 1
ATOM 757 C C . HIS A 1 92 ? 1.211 -7.194 -4.562 1.00 93.62 92 HIS A C 1
ATOM 759 O O . HIS A 1 92 ? 0.635 -6.114 -4.429 1.00 93.62 92 HIS A O 1
ATOM 765 N N . ARG A 1 93 ? 0.591 -8.348 -4.320 1.00 96.00 93 ARG A N 1
ATOM 766 C CA . ARG A 1 93 ? -0.774 -8.410 -3.801 1.00 96.00 93 ARG A CA 1
ATOM 767 C C . ARG A 1 93 ? -0.737 -8.432 -2.281 1.00 96.00 93 ARG A C 1
ATOM 769 O O . ARG A 1 93 ? -0.255 -9.391 -1.677 1.00 96.00 93 ARG A O 1
ATOM 776 N N . CYS A 1 94 ? -1.272 -7.381 -1.671 1.00 97.00 94 CYS A N 1
ATOM 777 C CA . CYS A 1 94 ? -1.354 -7.228 -0.228 1.00 97.00 94 CYS A CA 1
ATOM 778 C C . CYS A 1 94 ? -2.803 -7.334 0.263 1.00 97.00 94 CYS A C 1
ATOM 780 O O . CYS A 1 94 ? -3.708 -6.648 -0.215 1.00 97.00 94 CYS A O 1
ATOM 782 N N . HIS A 1 95 ? -3.013 -8.187 1.260 1.00 97.44 95 HIS A N 1
ATOM 783 C CA . HIS A 1 95 ? -4.287 -8.453 1.913 1.00 97.44 95 HIS A CA 1
ATOM 784 C C . HIS A 1 95 ? -4.264 -7.912 3.338 1.00 97.44 95 HIS A C 1
ATOM 786 O O . HIS A 1 95 ? -3.575 -8.457 4.198 1.00 97.44 95 HIS A O 1
ATOM 792 N N . PHE A 1 96 ? -5.050 -6.876 3.607 1.00 97.94 96 PHE A N 1
ATOM 793 C CA . PHE A 1 96 ? -5.138 -6.199 4.896 1.00 97.94 96 PHE A CA 1
ATOM 794 C C . PHE A 1 96 ? -6.379 -6.626 5.674 1.00 97.94 96 PHE A C 1
ATOM 796 O O . PHE A 1 96 ? -7.452 -6.858 5.113 1.00 97.94 96 PHE A O 1
ATOM 803 N N . ARG A 1 97 ? -6.239 -6.683 6.997 1.00 97.75 97 ARG A N 1
ATOM 804 C CA . ARG A 1 97 ? -7.294 -6.969 7.968 1.00 97.75 97 ARG A CA 1
ATOM 805 C C . ARG A 1 97 ? -7.184 -5.991 9.127 1.00 97.75 97 ARG A C 1
ATOM 807 O O . ARG A 1 97 ? -6.099 -5.780 9.668 1.00 97.75 97 ARG A O 1
ATOM 814 N N . SER A 1 98 ? -8.313 -5.438 9.539 1.00 97.00 98 SER A N 1
ATOM 815 C CA . SER A 1 98 ? -8.419 -4.571 10.710 1.00 97.00 98 SER A CA 1
ATOM 816 C C . SER A 1 98 ? -9.768 -4.768 11.399 1.00 97.00 98 SER A C 1
ATOM 818 O O . SER A 1 98 ? -10.595 -5.583 10.981 1.00 97.00 98 SER A O 1
ATOM 820 N N . VAL A 1 99 ? -10.029 -3.997 12.454 1.00 95.88 99 VAL A N 1
ATOM 821 C CA . VAL A 1 99 ? -11.360 -3.963 13.076 1.00 95.88 99 VAL A CA 1
ATOM 822 C C . VAL A 1 99 ? -12.452 -3.471 12.111 1.00 95.88 99 VAL A C 1
ATOM 824 O O . VAL A 1 99 ? -13.609 -3.845 12.275 1.00 95.88 99 VAL A O 1
ATOM 827 N N . LEU A 1 100 ? -12.091 -2.684 11.091 1.00 96.50 100 LEU A N 1
ATOM 828 C CA . LEU A 1 100 ? -13.034 -2.111 10.126 1.00 96.50 100 LEU A CA 1
ATOM 829 C C . LEU A 1 100 ? -13.424 -3.091 9.015 1.00 96.50 100 LEU A C 1
ATOM 831 O O . LEU A 1 100 ? -14.478 -2.933 8.402 1.00 96.50 100 LEU A O 1
ATOM 835 N N . GLY A 1 101 ? -12.607 -4.114 8.763 1.00 97.06 101 GLY A N 1
ATOM 836 C CA . GLY A 1 101 ? -12.857 -5.066 7.690 1.00 97.06 101 GLY A CA 1
ATOM 837 C C . GLY A 1 101 ? -11.583 -5.587 7.046 1.00 97.06 101 GLY A C 1
ATOM 838 O O . GLY A 1 101 ? -10.543 -5.740 7.692 1.00 97.06 101 GLY A O 1
ATOM 839 N N . THR A 1 102 ? -11.680 -5.838 5.745 1.00 98.00 102 THR A N 1
ATOM 840 C CA . THR A 1 102 ? -10.574 -6.271 4.888 1.00 98.00 102 THR A CA 1
ATOM 841 C C . THR A 1 102 ? -10.375 -5.308 3.728 1.00 98.00 102 THR A C 1
ATOM 843 O O . THR A 1 102 ? -11.360 -4.806 3.195 1.00 98.00 102 THR A O 1
ATOM 846 N N . ALA A 1 103 ? -9.142 -5.098 3.287 1.00 98.06 103 ALA A N 1
ATOM 847 C CA . ALA A 1 103 ? -8.835 -4.341 2.074 1.00 98.06 103 ALA A CA 1
ATOM 848 C C . ALA A 1 103 ? -7.757 -5.083 1.281 1.00 98.06 103 ALA A C 1
ATOM 850 O O . ALA A 1 103 ? -6.860 -5.675 1.876 1.00 98.06 103 ALA A O 1
ATOM 851 N N . ASN A 1 104 ? -7.857 -5.072 -0.045 1.00 97.19 104 ASN A N 1
ATOM 852 C CA . ASN A 1 104 ? -6.871 -5.687 -0.929 1.00 97.19 104 ASN A CA 1
ATOM 853 C C . ASN A 1 104 ? -6.275 -4.596 -1.810 1.00 97.19 104 ASN A C 1
ATOM 855 O O . ASN A 1 104 ? -7.033 -3.803 -2.365 1.00 97.19 104 ASN A O 1
ATOM 859 N N . VAL A 1 105 ? -4.953 -4.584 -1.938 1.00 96.69 105 VAL A N 1
ATOM 860 C CA . VAL A 1 105 ? -4.218 -3.648 -2.794 1.00 96.69 105 VAL A CA 1
ATOM 861 C C . VAL A 1 105 ? -3.261 -4.444 -3.666 1.00 96.69 105 VAL A C 1
ATOM 863 O O . VAL A 1 105 ? -2.641 -5.401 -3.197 1.00 96.69 105 VAL A O 1
ATOM 866 N N . GLU A 1 106 ? -3.164 -4.060 -4.933 1.00 95.62 106 GLU A N 1
ATOM 867 C CA . GLU A 1 106 ? -2.121 -4.527 -5.842 1.00 95.62 106 GLU A CA 1
ATOM 868 C C . GLU A 1 106 ? -1.133 -3.386 -6.049 1.00 95.62 106 GLU A C 1
ATOM 870 O O . GLU A 1 106 ? -1.468 -2.370 -6.650 1.00 95.62 106 GLU A O 1
ATOM 875 N N . ILE A 1 107 ? 0.068 -3.557 -5.509 1.00 92.25 107 ILE A N 1
ATOM 876 C CA . ILE A 1 107 ? 1.145 -2.576 -5.564 1.00 92.25 107 ILE A CA 1
ATOM 877 C C . ILE A 1 107 ? 2.044 -2.976 -6.725 1.00 92.25 107 ILE A C 1
ATOM 879 O O . ILE A 1 107 ? 2.584 -4.081 -6.732 1.00 92.25 107 ILE A O 1
ATOM 883 N N . ARG A 1 108 ? 2.183 -2.101 -7.717 1.00 90.50 108 ARG A N 1
ATOM 884 C CA . ARG A 1 108 ? 3.019 -2.337 -8.897 1.00 90.50 108 ARG A CA 1
ATOM 885 C C . ARG A 1 108 ? 4.317 -1.571 -8.738 1.00 90.50 108 ARG A C 1
ATOM 887 O O . ARG A 1 108 ? 4.284 -0.395 -8.390 1.00 90.50 108 ARG A O 1
ATOM 894 N N . MET A 1 109 ? 5.437 -2.243 -8.962 1.00 87.75 109 MET A N 1
ATOM 895 C CA . MET A 1 109 ? 6.760 -1.643 -8.854 1.00 87.75 109 MET A CA 1
ATOM 896 C C . MET A 1 109 ? 7.596 -2.025 -10.069 1.00 87.75 109 MET A C 1
ATOM 898 O O . MET A 1 109 ? 7.594 -3.171 -10.508 1.00 87.75 109 MET A O 1
ATOM 902 N N . THR A 1 110 ? 8.333 -1.063 -10.598 1.00 86.62 110 THR A N 1
ATOM 903 C CA . THR A 1 110 ? 9.242 -1.216 -11.734 1.00 86.62 110 THR A CA 1
ATOM 904 C C . THR A 1 110 ? 10.647 -0.799 -11.340 1.00 86.62 110 THR A C 1
ATOM 906 O O . THR A 1 110 ? 10.845 -0.028 -10.398 1.00 86.62 110 THR A O 1
ATOM 909 N N . ALA A 1 111 ? 11.652 -1.266 -12.082 1.00 84.44 111 ALA A N 1
ATOM 910 C CA . ALA A 1 111 ? 13.032 -0.825 -11.877 1.00 84.44 111 ALA A CA 1
ATOM 911 C C . ALA A 1 111 ? 13.183 0.710 -11.958 1.00 84.44 111 ALA A C 1
ATOM 913 O O . ALA A 1 111 ? 13.986 1.285 -11.225 1.00 84.44 111 ALA A O 1
ATOM 914 N N . ILE A 1 112 ? 12.349 1.382 -12.765 1.00 81.19 112 ILE A N 1
ATOM 915 C CA . ILE A 1 112 ? 12.301 2.848 -12.842 1.00 81.19 112 ILE A CA 1
ATOM 916 C C . ILE A 1 112 ? 11.912 3.455 -11.489 1.00 81.19 112 ILE A C 1
ATOM 918 O O . ILE A 1 112 ? 12.532 4.429 -11.065 1.00 81.19 112 ILE A O 1
ATOM 922 N N . ASP A 1 113 ? 10.950 2.866 -10.775 1.00 79.12 113 ASP A N 1
ATOM 923 C CA . ASP A 1 113 ? 10.552 3.339 -9.444 1.00 79.12 113 ASP A CA 1
ATOM 924 C C . ASP A 1 113 ? 11.725 3.266 -8.454 1.00 79.12 113 ASP A C 1
ATOM 926 O O . ASP A 1 113 ? 11.947 4.191 -7.675 1.00 79.12 113 ASP A O 1
ATOM 930 N N . ALA A 1 114 ? 12.545 2.212 -8.519 1.00 79.25 114 ALA A N 1
ATOM 931 C CA . ALA A 1 114 ? 13.753 2.094 -7.696 1.00 79.25 114 ALA A CA 1
ATOM 932 C C . ALA A 1 114 ? 14.799 3.180 -8.018 1.00 79.25 114 ALA A C 1
ATOM 934 O O . ALA A 1 114 ? 15.390 3.782 -7.112 1.00 79.25 114 ALA A O 1
ATOM 935 N N . GLU A 1 115 ? 15.008 3.456 -9.307 1.00 77.62 115 GLU A N 1
ATOM 936 C CA . GLU A 1 115 ? 15.928 4.491 -9.786 1.00 77.62 115 GLU A CA 1
ATOM 937 C C . GLU A 1 115 ? 15.465 5.900 -9.387 1.00 77.62 115 GLU A C 1
ATOM 939 O O . GLU A 1 115 ? 16.276 6.712 -8.932 1.00 77.62 115 GLU A O 1
ATOM 944 N N . MET A 1 116 ? 14.157 6.179 -9.464 1.00 74.88 116 MET A N 1
ATOM 945 C CA . MET A 1 116 ? 13.553 7.463 -9.072 1.00 74.88 116 MET A CA 1
ATOM 946 C C . MET A 1 116 ? 13.886 7.862 -7.636 1.00 74.88 116 MET A C 1
ATOM 948 O O . MET A 1 116 ? 14.029 9.048 -7.322 1.00 74.88 116 MET A O 1
ATOM 952 N N . CYS A 1 117 ? 14.017 6.881 -6.750 1.00 70.69 117 CYS A N 1
ATOM 953 C CA . CYS A 1 117 ? 14.319 7.121 -5.346 1.00 70.69 117 CYS A CA 1
ATOM 954 C C . CYS A 1 117 ? 15.806 7.144 -5.042 1.00 70.69 117 CYS A C 1
ATOM 956 O O . CYS A 1 117 ? 16.183 7.146 -3.871 1.00 70.69 117 CYS A O 1
ATOM 958 N N . ASN A 1 118 ? 16.658 7.234 -6.069 1.00 66.81 118 ASN A N 1
ATOM 959 C CA . ASN A 1 118 ? 18.113 7.204 -5.945 1.00 66.81 118 ASN A CA 1
ATOM 960 C C . ASN A 1 118 ? 18.589 6.016 -5.095 1.00 66.81 118 ASN A C 1
ATOM 962 O O . ASN A 1 118 ? 19.505 6.179 -4.285 1.00 66.81 118 ASN A O 1
ATOM 966 N N . TYR A 1 119 ? 17.930 4.857 -5.203 1.00 61.28 119 TYR A N 1
ATOM 967 C CA . TYR A 1 119 ? 18.206 3.689 -4.358 1.00 61.28 119 TYR A CA 1
ATOM 968 C C . TYR A 1 119 ? 18.087 3.959 -2.838 1.00 61.28 119 TYR A C 1
ATOM 970 O O . TYR A 1 119 ? 18.648 3.227 -2.022 1.00 61.28 119 TYR A O 1
ATOM 978 N N . LYS A 1 120 ? 17.402 5.038 -2.428 1.00 55.94 120 LYS A N 1
ATOM 979 C CA . LYS A 1 120 ? 17.119 5.382 -1.025 1.00 55.94 120 LYS A CA 1
ATOM 980 C C . LYS A 1 120 ? 15.743 4.853 -0.603 1.00 55.94 120 LYS A C 1
ATOM 982 O O . LYS A 1 120 ? 14.934 4.455 -1.435 1.00 55.94 120 LYS A O 1
ATOM 987 N N . ARG A 1 121 ? 15.517 4.869 0.720 1.00 55.81 121 ARG A N 1
ATOM 988 C CA . ARG A 1 121 ? 14.309 4.404 1.428 1.00 55.81 121 ARG A CA 1
ATOM 989 C C . ARG A 1 121 ? 13.003 4.795 0.722 1.00 55.81 121 ARG A C 1
ATOM 991 O O . ARG A 1 121 ? 12.908 5.904 0.207 1.00 55.81 121 ARG A O 1
ATOM 998 N N . ALA A 1 122 ? 12.042 3.872 0.763 1.00 61.25 122 ALA A N 1
ATOM 999 C CA . ALA A 1 122 ? 10.742 3.828 0.077 1.00 61.25 122 ALA A CA 1
ATOM 1000 C C . ALA A 1 122 ? 10.256 5.096 -0.672 1.00 61.25 122 ALA A C 1
ATOM 1002 O O . ALA A 1 122 ? 10.002 6.140 -0.071 1.00 61.25 122 ALA A O 1
ATOM 1003 N N . CYS A 1 123 ? 10.016 4.948 -1.982 1.00 71.56 123 CYS A N 1
ATOM 1004 C CA . CYS A 1 123 ? 9.403 5.952 -2.873 1.00 71.56 123 CYS A CA 1
ATOM 1005 C C . CYS A 1 123 ? 7.956 6.295 -2.556 1.00 71.56 123 CYS A C 1
ATOM 1007 O O . CYS A 1 123 ? 7.469 7.382 -2.877 1.00 71.56 123 CYS A O 1
ATOM 1009 N N . ALA A 1 124 ? 7.283 5.305 -1.993 1.00 85.62 124 ALA A N 1
ATOM 1010 C CA . ALA A 1 124 ? 5.878 5.301 -1.700 1.00 85.62 124 ALA A CA 1
ATOM 1011 C C . ALA A 1 124 ? 5.676 4.645 -0.340 1.00 85.62 124 ALA A C 1
ATOM 1013 O O . ALA A 1 124 ? 6.364 3.688 0.032 1.00 85.62 124 ALA A O 1
ATOM 1014 N N . VAL A 1 125 ? 4.724 5.182 0.404 1.00 92.38 125 VAL A N 1
ATOM 1015 C CA . VAL A 1 125 ? 4.247 4.629 1.658 1.00 92.38 125 VAL A CA 1
ATOM 1016 C C . VAL A 1 125 ? 2.777 4.298 1.468 1.00 92.38 125 VAL A C 1
ATOM 1018 O O . VAL A 1 125 ? 1.986 5.151 1.076 1.00 92.38 125 VAL A O 1
ATOM 1021 N N . HIS A 1 126 ? 2.420 3.056 1.769 1.00 95.19 126 HIS A N 1
ATOM 1022 C CA . HIS A 1 126 ? 1.037 2.604 1.822 1.00 95.19 126 HIS A CA 1
ATOM 1023 C C . HIS A 1 126 ? 0.540 2.783 3.258 1.00 95.19 126 HIS A C 1
ATOM 1025 O O . HIS A 1 126 ? 0.841 1.984 4.155 1.00 95.19 126 HIS A O 1
ATOM 1031 N N . GLU A 1 127 ? -0.168 3.883 3.495 1.00 96.94 127 GLU A N 1
ATOM 1032 C CA . GLU A 1 127 ? -0.736 4.235 4.790 1.00 96.94 127 GLU A CA 1
ATOM 1033 C C . GLU A 1 127 ? -2.058 3.501 5.012 1.00 96.94 127 GLU A C 1
ATOM 1035 O O . GLU A 1 127 ? -3.024 3.661 4.268 1.00 96.94 127 GLU A O 1
ATOM 1040 N N . VAL A 1 128 ? -2.138 2.714 6.078 1.00 97.81 128 VAL A N 1
ATOM 1041 C CA . VAL A 1 128 ? -3.365 2.019 6.467 1.00 97.81 128 VAL A CA 1
ATOM 1042 C C . VAL A 1 128 ? -4.152 2.911 7.418 1.00 97.81 128 VAL A C 1
ATOM 1044 O O . VAL A 1 128 ? -3.795 3.023 8.588 1.00 97.81 128 VAL A O 1
ATOM 1047 N N . THR A 1 129 ? -5.214 3.542 6.923 1.00 97.94 129 THR A N 1
ATOM 1048 C CA . THR A 1 129 ? -6.022 4.541 7.639 1.00 97.94 129 THR A CA 1
ATOM 1049 C C . THR A 1 129 ? -7.455 4.050 7.891 1.00 97.94 129 THR A C 1
ATOM 1051 O O . THR A 1 129 ? -7.886 3.037 7.324 1.00 97.94 129 THR A O 1
ATOM 1054 N N . PRO A 1 130 ? -8.254 4.761 8.713 1.00 97.19 130 PRO A N 1
ATOM 1055 C CA . PRO A 1 130 ? -9.666 4.426 8.895 1.00 97.19 130 PRO A CA 1
ATOM 1056 C C . PRO A 1 130 ? -10.506 4.496 7.608 1.00 97.19 130 PRO A C 1
ATOM 1058 O O . PRO A 1 130 ? -11.525 3.817 7.512 1.00 97.19 130 PRO A O 1
ATOM 1061 N N . GLU A 1 131 ? -10.086 5.278 6.611 1.00 96.81 131 GLU A N 1
ATOM 1062 C CA . GLU A 1 131 ? -10.781 5.396 5.320 1.00 96.81 131 GLU A CA 1
ATOM 1063 C C . GLU A 1 131 ? -10.456 4.227 4.378 1.00 96.81 131 GLU A C 1
ATOM 1065 O O . GLU A 1 131 ? -11.288 3.818 3.562 1.00 96.81 131 GLU A O 1
ATOM 1070 N N . GLY A 1 132 ? -9.261 3.652 4.523 1.00 97.25 132 GLY A N 1
ATOM 1071 C CA . GLY A 1 132 ? -8.761 2.572 3.686 1.00 97.25 132 GLY A CA 1
ATOM 1072 C C . GLY A 1 132 ? -7.240 2.587 3.587 1.00 97.25 132 GLY A C 1
ATOM 1073 O O . GLY A 1 132 ? -6.556 3.019 4.510 1.00 97.25 132 GLY A O 1
ATOM 1074 N N . ILE A 1 133 ? -6.706 2.100 2.472 1.00 98.12 133 ILE A N 1
ATOM 1075 C CA . ILE A 1 133 ? -5.271 2.137 2.181 1.00 98.12 133 ILE A CA 1
ATOM 1076 C C . ILE A 1 133 ? -5.002 3.346 1.293 1.00 98.12 133 ILE A C 1
ATOM 1078 O O . ILE A 1 133 ? -5.615 3.470 0.233 1.00 98.12 133 ILE A O 1
ATOM 1082 N N . ILE A 1 134 ? -4.149 4.253 1.754 1.00 97.44 134 ILE A N 1
ATOM 1083 C CA . ILE A 1 134 ? -3.769 5.475 1.050 1.00 97.44 134 ILE A CA 1
ATOM 1084 C C . ILE A 1 134 ? -2.350 5.303 0.520 1.00 97.44 134 ILE A C 1
ATOM 1086 O O . ILE A 1 134 ? -1.437 4.994 1.281 1.00 97.44 134 ILE A O 1
ATOM 1090 N N . PHE A 1 135 ? -2.171 5.561 -0.768 1.00 95.19 135 PHE A N 1
ATOM 1091 C CA . PHE A 1 135 ? -0.859 5.753 -1.361 1.00 95.19 135 PHE A CA 1
ATOM 1092 C C . PHE A 1 135 ? -0.364 7.159 -1.038 1.00 95.19 135 PHE A C 1
ATOM 1094 O O . PHE A 1 135 ? -1.091 8.133 -1.247 1.00 95.19 135 PHE A O 1
ATOM 1101 N N . GLU A 1 136 ? 0.878 7.278 -0.585 1.00 92.94 136 GLU A N 1
ATOM 1102 C CA . GLU A 1 136 ? 1.599 8.543 -0.489 1.00 92.94 136 GLU A CA 1
ATOM 1103 C C . GLU A 1 136 ? 3.004 8.374 -1.071 1.00 92.94 136 GLU A C 1
ATOM 1105 O O . GLU A 1 136 ? 3.842 7.676 -0.504 1.00 92.94 136 GLU A O 1
ATOM 1110 N N . GLY A 1 137 ? 3.280 9.013 -2.207 1.00 89.31 137 GLY A N 1
ATOM 1111 C CA . GLY A 1 137 ? 4.548 8.830 -2.908 1.00 89.31 137 GLY A CA 1
ATOM 1112 C C . GLY A 1 137 ? 4.738 9.786 -4.076 1.00 89.31 137 GLY A C 1
ATOM 1113 O O . GLY A 1 137 ? 4.023 10.779 -4.216 1.00 89.31 137 GLY A O 1
ATOM 1114 N N . LYS A 1 138 ? 5.732 9.502 -4.918 1.00 86.06 138 LYS A N 1
ATOM 1115 C CA . LYS A 1 138 ? 5.958 10.216 -6.182 1.00 86.06 138 LYS A CA 1
ATOM 1116 C C . LYS A 1 138 ? 5.652 9.293 -7.351 1.00 86.06 138 LYS A C 1
ATOM 1118 O O . LYS A 1 138 ? 6.116 8.162 -7.355 1.00 86.06 138 LYS A O 1
ATOM 1123 N N . GLU A 1 139 ? 4.955 9.813 -8.351 1.00 84.44 139 GLU A N 1
ATOM 1124 C CA . GLU A 1 139 ? 4.676 9.108 -9.605 1.00 84.44 139 GLU A CA 1
ATOM 1125 C C . GLU A 1 139 ? 5.146 9.950 -10.795 1.00 84.44 139 GLU A C 1
ATOM 1127 O O . GLU A 1 139 ? 5.271 11.179 -10.696 1.00 84.44 139 GLU A O 1
ATOM 1132 N N . TRP A 1 140 ? 5.418 9.288 -11.920 1.00 79.00 140 TRP A N 1
ATOM 1133 C CA . TRP A 1 140 ? 5.711 9.969 -13.176 1.00 79.00 140 TRP A CA 1
ATOM 1134 C C . TRP A 1 140 ? 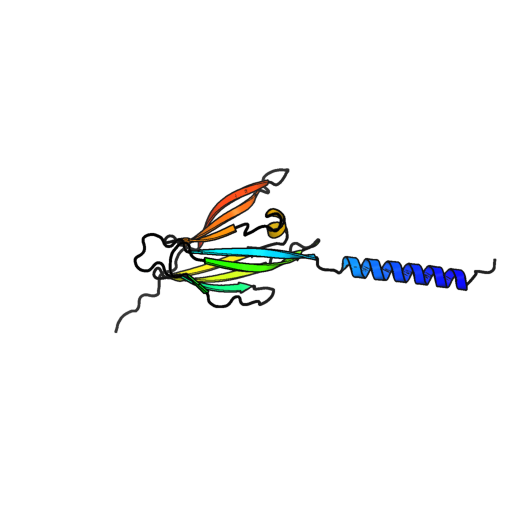4.467 10.644 -13.742 1.00 79.00 140 TRP A C 1
ATOM 1136 O O . TRP A 1 140 ? 3.424 10.023 -13.930 1.00 79.00 140 TRP A O 1
ATOM 1146 N N . ASP A 1 141 ? 4.622 11.916 -14.084 1.00 82.94 141 ASP A N 1
ATOM 1147 C CA . ASP A 1 141 ? 3.695 12.637 -14.938 1.00 82.94 141 ASP A CA 1
ATOM 1148 C C . ASP A 1 141 ? 4.186 12.593 -16.386 1.00 82.94 141 ASP A C 1
ATOM 1150 O O . ASP A 1 141 ? 5.160 13.261 -16.747 1.00 82.94 141 ASP A O 1
ATOM 1154 N N . PHE A 1 142 ? 3.509 11.784 -17.200 1.00 81.12 142 PHE A N 1
ATOM 1155 C CA . PHE A 1 142 ? 3.767 11.646 -18.632 1.00 81.12 142 PHE A CA 1
ATOM 1156 C C . PHE A 1 142 ? 2.977 12.652 -19.488 1.00 81.12 142 PHE A C 1
ATOM 1158 O O . PHE A 1 142 ? 3.095 12.619 -20.711 1.00 81.12 142 PHE A O 1
ATOM 1165 N N . GLU A 1 143 ? 2.192 13.559 -18.891 1.00 83.81 143 GLU A N 1
ATOM 1166 C CA . GLU A 1 143 ? 1.451 14.583 -19.646 1.00 83.81 143 GLU A CA 1
ATOM 1167 C C . GLU A 1 143 ? 2.382 15.661 -20.231 1.00 83.81 143 GLU A C 1
ATOM 1169 O O . GLU A 1 143 ? 2.039 16.349 -21.195 1.00 83.81 143 GLU A O 1
ATOM 1174 N N . GLN A 1 144 ? 3.591 15.805 -19.680 1.00 79.25 144 GLN A N 1
ATOM 1175 C CA . GLN A 1 144 ? 4.584 16.782 -20.125 1.00 79.25 144 GLN A CA 1
ATOM 1176 C C . GLN A 1 144 ? 5.594 16.177 -21.106 1.00 79.25 144 GLN A C 1
ATOM 1178 O O . GLN A 1 144 ? 6.007 15.028 -20.983 1.00 79.25 144 GLN A O 1
ATOM 1183 N N . ARG A 1 145 ? 6.095 17.006 -22.038 1.00 80.25 145 ARG A N 1
ATOM 1184 C CA . ARG A 1 145 ? 7.160 16.626 -22.993 1.00 80.25 145 ARG A CA 1
ATOM 1185 C C . ARG A 1 145 ? 8.404 16.054 -22.303 1.00 80.25 145 ARG A C 1
ATOM 1187 O O . ARG A 1 145 ? 9.074 15.194 -22.864 1.00 80.25 145 ARG A O 1
ATOM 1194 N N . TYR A 1 146 ? 8.718 16.574 -21.121 1.00 79.94 146 TYR A N 1
ATOM 1195 C CA . TYR A 1 146 ? 9.748 16.041 -20.240 1.00 79.94 146 TYR A CA 1
ATOM 1196 C C . TYR A 1 146 ? 9.041 15.516 -18.995 1.00 79.94 146 TYR A C 1
ATOM 1198 O O . TYR A 1 146 ? 8.565 16.351 -18.218 1.00 79.94 146 TYR A O 1
ATOM 1206 N N . PRO A 1 147 ? 8.950 14.187 -18.813 1.00 79.31 147 PRO A N 1
ATOM 1207 C CA . PRO A 1 147 ? 8.308 13.609 -17.648 1.00 79.31 147 PRO A CA 1
ATOM 1208 C C . PRO A 1 147 ? 8.916 14.162 -16.364 1.00 79.31 147 PRO A C 1
ATOM 1210 O O . PRO A 1 147 ? 10.126 14.406 -16.283 1.00 79.31 147 PRO A O 1
ATOM 1213 N N . ARG A 1 148 ? 8.076 14.393 -15.357 1.00 81.38 148 ARG A N 1
ATOM 1214 C CA . ARG A 1 148 ? 8.510 14.870 -14.037 1.00 81.38 148 ARG A CA 1
ATOM 1215 C C . ARG A 1 148 ? 7.893 14.021 -12.945 1.00 81.38 148 ARG A C 1
ATOM 1217 O O . ARG A 1 148 ? 6.809 13.477 -13.108 1.00 81.38 148 ARG A O 1
ATOM 1224 N N . LEU A 1 149 ? 8.581 13.957 -11.812 1.00 81.50 149 LEU A N 1
ATOM 1225 C CA . LEU A 1 149 ? 8.063 13.318 -10.611 1.00 81.50 149 LEU A CA 1
ATOM 1226 C C . LEU A 1 149 ? 7.149 14.276 -9.863 1.00 81.50 149 LEU A C 1
ATOM 1228 O O . LEU A 1 149 ? 7.600 15.334 -9.416 1.00 81.50 149 LEU A O 1
ATOM 1232 N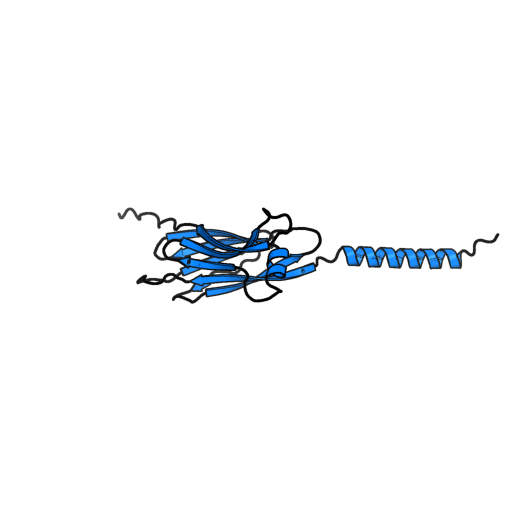 N . ILE A 1 150 ? 5.888 13.887 -9.695 1.00 86.38 150 ILE A N 1
ATOM 1233 C CA . ILE A 1 150 ? 4.890 14.676 -8.971 1.00 86.38 150 ILE A CA 1
ATOM 1234 C C . ILE A 1 150 ? 4.480 13.915 -7.708 1.00 86.38 150 ILE A C 1
ATOM 1236 O O . ILE A 1 150 ? 4.240 12.708 -7.776 1.00 86.38 150 ILE A O 1
ATOM 1240 N N . PRO A 1 151 ? 4.403 14.583 -6.541 1.00 88.88 151 PRO A N 1
ATOM 1241 C CA . PRO A 1 151 ? 3.839 13.969 -5.349 1.00 88.88 151 PRO A CA 1
ATOM 1242 C C . PRO A 1 151 ? 2.359 13.638 -5.575 1.00 88.88 151 PRO A C 1
ATOM 1244 O O . PRO A 1 151 ? 1.570 14.490 -5.990 1.00 88.88 151 PRO A O 1
ATOM 1247 N N . ARG A 1 152 ? 1.980 12.398 -5.280 1.00 91.31 152 ARG A N 1
ATOM 1248 C CA . ARG A 1 152 ? 0.614 11.891 -5.383 1.00 91.31 152 ARG A CA 1
ATOM 1249 C C . ARG A 1 152 ? 0.185 11.317 -4.041 1.00 91.31 152 ARG A C 1
ATOM 1251 O O . ARG A 1 152 ? 0.959 10.665 -3.342 1.00 91.31 152 ARG A O 1
ATOM 1258 N N . ARG A 1 153 ? -1.071 11.589 -3.694 1.00 94.62 153 ARG A N 1
ATOM 1259 C CA . ARG A 1 153 ? -1.746 11.032 -2.526 1.00 94.62 153 ARG A CA 1
ATOM 1260 C C . ARG A 1 153 ? -3.173 10.682 -2.909 1.00 94.62 153 ARG A C 1
ATOM 1262 O O . ARG A 1 153 ? -3.920 11.571 -3.314 1.00 94.62 153 ARG A O 1
ATOM 1269 N N . TYR A 1 154 ? -3.545 9.413 -2.807 1.00 95.62 154 TYR A N 1
ATOM 1270 C CA . TYR A 1 154 ? -4.890 8.956 -3.154 1.00 95.62 154 TYR A CA 1
ATOM 1271 C C . TYR A 1 154 ? -5.254 7.663 -2.426 1.00 95.62 154 TYR A C 1
ATOM 1273 O O . TYR A 1 154 ? -4.402 6.947 -1.910 1.00 95.62 154 TYR A O 1
ATOM 1281 N N . LEU A 1 155 ? -6.552 7.380 -2.368 1.00 97.19 155 LEU A N 1
ATOM 1282 C CA . LEU A 1 155 ? -7.094 6.178 -1.749 1.00 97.19 155 LEU A CA 1
ATOM 1283 C C . LEU A 1 155 ? -6.998 4.997 -2.727 1.00 97.19 155 LEU A C 1
ATOM 1285 O O . LEU A 1 155 ? -7.741 4.957 -3.705 1.00 97.19 155 LEU A O 1
ATOM 1289 N N . GLU A 1 156 ? -6.117 4.038 -2.451 1.00 96.12 156 GLU A N 1
ATOM 1290 C CA . GLU A 1 156 ? -5.922 2.831 -3.268 1.00 96.12 156 GLU A CA 1
ATOM 1291 C C . GLU A 1 156 ? -7.060 1.829 -3.083 1.00 96.12 156 GLU A C 1
ATOM 1293 O O . GLU A 1 156 ? -7.557 1.242 -4.042 1.00 96.12 156 GLU A O 1
ATOM 1298 N N . ALA A 1 157 ? -7.492 1.624 -1.837 1.00 97.50 157 ALA A N 1
ATOM 1299 C CA . ALA A 1 157 ? -8.538 0.661 -1.522 1.00 97.50 157 ALA A CA 1
ATOM 1300 C C . ALA A 1 157 ? -9.362 1.086 -0.313 1.00 97.50 157 ALA A C 1
ATOM 1302 O O . ALA A 1 157 ? -8.826 1.529 0.698 1.00 97.50 157 ALA A O 1
ATOM 1303 N N . LYS A 1 158 ? -10.678 0.872 -0.386 1.00 97.69 158 LYS A N 1
ATOM 1304 C CA . LYS A 1 158 ? -11.601 1.047 0.743 1.00 97.69 158 LYS A CA 1
ATOM 1305 C C . LYS A 1 158 ? -11.726 -0.234 1.558 1.00 97.69 158 LYS A C 1
ATOM 1307 O O . LYS A 1 158 ? -11.597 -1.341 1.033 1.00 97.69 158 LYS A O 1
ATOM 1312 N N . TRP A 1 159 ? -12.072 -0.086 2.834 1.00 97.62 159 TRP A N 1
ATOM 1313 C CA . TRP A 1 159 ? -12.441 -1.221 3.674 1.00 97.62 159 TRP A CA 1
ATOM 1314 C C . TRP A 1 159 ? -13.710 -1.903 3.157 1.00 97.62 159 TRP A C 1
ATOM 1316 O O . TRP A 1 159 ? -14.780 -1.300 3.075 1.00 97.62 159 TRP A O 1
ATOM 1326 N N . LYS A 1 160 ? -13.608 -3.201 2.876 1.00 97.56 160 LYS A N 1
ATOM 1327 C CA . LYS A 1 160 ? -14.760 -4.090 2.775 1.00 97.56 160 LYS A CA 1
ATOM 1328 C C . LYS A 1 160 ? -15.135 -4.535 4.190 1.00 97.56 160 LYS A C 1
ATOM 1330 O O . LYS A 1 160 ? -14.311 -5.194 4.830 1.00 97.56 160 LYS A O 1
ATOM 1335 N N . PRO A 1 161 ? -16.337 -4.206 4.691 1.00 95.94 161 PRO A N 1
ATOM 1336 C CA . PRO A 1 161 ? -16.722 -4.545 6.052 1.00 95.94 161 PRO A CA 1
ATOM 1337 C C . PRO A 1 161 ? -16.743 -6.060 6.249 1.00 95.94 161 PRO A C 1
ATOM 1339 O O . PRO A 1 161 ? -16.987 -6.828 5.313 1.00 95.94 161 PRO A O 1
ATOM 1342 N N . TRP A 1 162 ? -16.516 -6.492 7.489 1.00 93.81 162 TRP A N 1
ATOM 1343 C CA . TRP A 1 162 ? -16.678 -7.895 7.851 1.00 93.81 162 TRP A CA 1
ATOM 1344 C C . TRP A 1 162 ? -18.097 -8.375 7.512 1.00 93.81 162 TRP A C 1
ATOM 1346 O O . TRP A 1 162 ? -19.058 -7.620 7.696 1.00 93.81 162 TRP A O 1
ATOM 1356 N N . PRO A 1 163 ? -18.257 -9.624 7.036 1.00 90.31 163 PRO A N 1
ATOM 1357 C CA . PRO A 1 163 ? -19.580 -10.180 6.817 1.00 90.31 163 PRO A CA 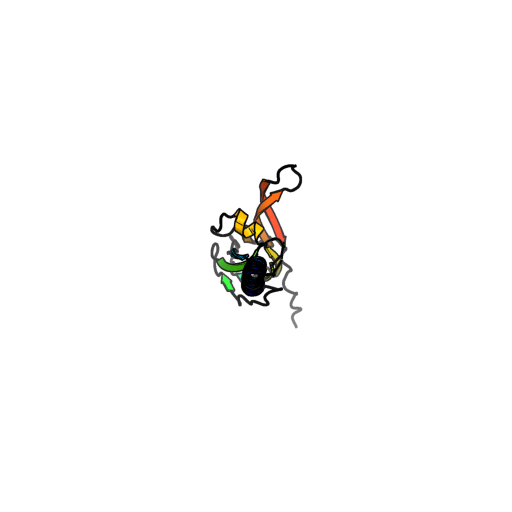1
ATOM 1358 C C . PRO A 1 163 ? -20.357 -10.131 8.133 1.00 90.31 163 PRO A C 1
ATOM 1360 O O . PRO A 1 163 ? -19.824 -10.462 9.199 1.00 90.31 163 PRO A O 1
ATOM 1363 N N . ARG A 1 164 ? -21.619 -9.695 8.063 1.00 82.81 164 ARG A N 1
ATOM 1364 C CA . ARG A 1 164 ? -22.512 -9.730 9.221 1.00 82.81 164 ARG A CA 1
ATOM 1365 C C . ARG A 1 164 ? -22.609 -11.183 9.666 1.00 82.81 164 ARG A C 1
ATOM 1367 O O . ARG A 1 164 ? -23.052 -12.036 8.902 1.00 82.81 164 ARG A O 1
ATOM 1374 N N . ARG A 1 165 ? -22.186 -11.471 10.896 1.00 75.38 165 ARG A N 1
ATOM 1375 C CA . ARG A 1 165 ? -22.536 -12.743 11.521 1.00 75.38 165 ARG A CA 1
ATOM 1376 C C . ARG A 1 165 ? -24.033 -12.658 11.795 1.00 75.38 165 ARG A C 1
ATOM 1378 O O . ARG A 1 165 ? -24.435 -11.954 12.716 1.00 75.38 165 ARG A O 1
ATOM 1385 N N . HIS A 1 166 ? -24.853 -13.281 10.954 1.00 60.72 166 HIS A N 1
ATOM 1386 C CA . HIS A 1 166 ? -26.229 -13.578 11.331 1.00 60.72 166 HIS A CA 1
ATOM 1387 C C . HIS A 1 166 ? -26.132 -14.538 12.517 1.00 60.72 166 HIS A C 1
ATOM 1389 O O . HIS A 1 166 ? -25.705 -15.678 12.358 1.00 60.72 166 HIS A O 1
ATOM 1395 N N . GLY A 1 167 ? -26.363 -14.012 13.718 1.00 61.66 167 GLY A N 1
ATOM 1396 C CA . GLY A 1 167 ? -26.374 -14.804 14.937 1.00 61.66 167 GLY A CA 1
ATOM 1397 C C . GLY A 1 167 ? -27.560 -15.758 14.909 1.00 61.66 167 GLY A C 1
ATOM 1398 O O . GLY A 1 167 ? -28.685 -15.325 14.666 1.00 61.66 167 GLY A O 1
ATOM 1399 N N . THR A 1 168 ? -27.264 -17.037 15.110 1.00 42.50 168 THR A N 1
ATOM 1400 C CA . THR A 1 168 ? -28.157 -18.006 15.754 1.00 42.50 168 THR A CA 1
ATOM 1401 C C . THR A 1 168 ? -28.462 -17.575 17.178 1.00 42.50 168 THR A C 1
ATOM 1403 O O . THR A 1 168 ? -27.493 -17.119 17.835 1.00 42.50 168 THR A O 1
#

Foldseek 3Di:
DDDPVVVVVVVVVVVVVVVVVVVVVLPDFDKAKAKAKEFQPAPPDPFSKKKKWKAWDPVRDTPDIDIDRDPGDIDIDIDIAGDDPDFDWTWMWMWMDTQFAIKIAIDIDTVVCCVVCVVDHDQWYFYQYQQGTKIWGWDWDPPDPDIDTDTDIDHRIGHDGDPDPPDD